Protein AF-A0A8C8I9C5-F1 (afdb_monomer_lite)

Secondary structure (DSSP, 8-state):
-----------SSSSSSSS--SSPPPP-PPPPTT--SSS--GGGT-HHHH-PPPP-S---S---------PPPPP--SSPPPPPPPPPSS-S--

Sequence (94 aa):
MPIDGVCTLCKCHNLCSNLFCRTLPKPKLPVGPSHKFAFNYYKGRDGRRESAPAMVVMSCQKALTAFLEVPAKRPVTPGNVLSELTLSTDQPYP

Foldseek 3Di:
DDPPQADPDDDDDPDGGPDGDPDDDDDDDDDDPQPDPPPRDPVVVPVVVVDDPDDDPDDPPDDPDDDDDDPDDDDDDPDDDDDDDDADPPDRDD

Structure (mmCIF, N/CA/C/O backbone):
data_AF-A0A8C8I9C5-F1
#
_entry.id   AF-A0A8C8I9C5-F1
#
loop_
_atom_site.group_PDB
_atom_site.id
_atom_site.type_symbol
_atom_site.label_atom_id
_atom_site.label_alt_id
_atom_site.label_comp_id
_atom_site.label_asym_id
_atom_site.label_entity_id
_atom_site.label_seq_id
_atom_site.pdbx_PDB_ins_code
_atom_site.Cartn_x
_atom_site.Cartn_y
_atom_site.Cartn_z
_atom_site.occupancy
_atom_site.B_iso_or_equiv
_atom_site.auth_seq_id
_atom_site.auth_comp_id
_atom_site.auth_asym_id
_atom_site.auth_atom_id
_atom_site.pdbx_PDB_model_num
ATOM 1 N N . MET A 1 1 ? 26.274 -16.578 -25.814 1.00 36.44 1 MET A N 1
ATOM 2 C CA . MET A 1 1 ? 26.718 -15.186 -25.591 1.00 36.44 1 MET A CA 1
ATOM 3 C C . MET A 1 1 ? 27.083 -15.075 -24.114 1.00 36.44 1 MET A C 1
ATOM 5 O O . MET A 1 1 ? 26.161 -14.983 -23.313 1.00 36.44 1 MET A O 1
ATOM 9 N N . PRO A 1 2 ? 28.360 -15.233 -23.728 1.00 42.53 2 PRO A N 1
ATOM 10 C CA . PRO A 1 2 ? 28.746 -15.226 -22.320 1.00 42.53 2 PRO A CA 1
ATOM 11 C C . PRO A 1 2 ? 28.730 -13.784 -21.800 1.00 42.53 2 PRO A C 1
ATOM 13 O O . PRO A 1 2 ? 29.293 -12.889 -22.430 1.00 42.53 2 PRO A O 1
ATOM 16 N N . ILE A 1 3 ? 28.018 -13.551 -20.698 1.00 50.12 3 ILE A N 1
ATOM 17 C CA . ILE A 1 3 ? 27.832 -12.238 -20.062 1.00 50.12 3 ILE A CA 1
ATOM 18 C C . ILE A 1 3 ? 28.671 -12.211 -18.780 1.00 50.12 3 ILE A C 1
ATOM 20 O O . ILE A 1 3 ? 28.167 -11.971 -17.687 1.00 50.12 3 ILE A O 1
ATOM 24 N N . ASP A 1 4 ? 29.957 -12.526 -18.895 1.00 47.12 4 ASP A N 1
ATOM 25 C CA . ASP A 1 4 ? 30.816 -12.706 -17.726 1.00 47.12 4 ASP A CA 1
ATOM 26 C C . ASP A 1 4 ? 31.437 -11.364 -17.326 1.00 47.12 4 ASP A C 1
ATOM 28 O O . ASP A 1 4 ? 32.546 -11.005 -17.711 1.00 47.12 4 ASP A O 1
ATOM 32 N N . GLY A 1 5 ? 30.675 -10.589 -16.554 1.00 56.53 5 GLY A N 1
ATOM 33 C CA . GLY A 1 5 ? 31.110 -9.342 -15.921 1.00 56.53 5 GLY A CA 1
ATOM 34 C C . GLY A 1 5 ? 31.825 -9.559 -14.584 1.00 56.53 5 GLY A C 1
ATOM 35 O O . GLY A 1 5 ? 31.552 -8.827 -13.634 1.00 56.53 5 GLY A O 1
ATOM 36 N N . VAL A 1 6 ? 32.690 -10.572 -14.475 1.00 54.94 6 VAL A N 1
ATOM 37 C CA . VAL A 1 6 ? 33.435 -10.849 -13.235 1.00 54.94 6 VAL A CA 1
ATOM 38 C C . VAL A 1 6 ? 34.820 -10.210 -13.331 1.00 54.94 6 VAL A C 1
ATOM 40 O O . VAL A 1 6 ? 35.589 -10.494 -14.246 1.00 54.94 6 VAL A O 1
ATOM 43 N N . CYS A 1 7 ? 35.137 -9.310 -12.399 1.00 49.88 7 CYS A N 1
ATOM 44 C CA . CYS A 1 7 ? 36.397 -8.573 -12.380 1.00 49.88 7 CYS A CA 1
ATOM 45 C C . CYS A 1 7 ? 37.558 -9.511 -11.991 1.00 49.88 7 CYS A C 1
ATOM 47 O O . CYS A 1 7 ? 37.777 -9.807 -10.820 1.00 49.88 7 CYS A O 1
ATOM 49 N N . THR A 1 8 ? 38.325 -10.006 -12.965 1.00 52.09 8 THR A N 1
ATOM 50 C CA . THR A 1 8 ? 39.425 -10.966 -12.738 1.00 52.09 8 THR A CA 1
ATOM 51 C C . THR A 1 8 ? 40.720 -10.325 -12.223 1.00 52.09 8 THR A C 1
ATOM 53 O O . THR A 1 8 ? 41.814 -10.724 -12.625 1.00 52.09 8 THR A O 1
ATOM 56 N N . LEU A 1 9 ? 40.639 -9.345 -11.319 1.00 54.59 9 LEU A N 1
ATOM 57 C CA . LEU A 1 9 ? 41.832 -8.757 -10.706 1.00 54.59 9 LEU A CA 1
ATOM 58 C C . LEU A 1 9 ? 41.601 -8.326 -9.250 1.00 54.59 9 LEU A C 1
ATOM 60 O O . LEU A 1 9 ? 41.492 -7.142 -8.967 1.00 54.59 9 LEU A O 1
ATOM 64 N N . CYS A 1 10 ? 41.556 -9.287 -8.320 1.00 45.91 10 CYS A N 1
ATOM 65 C CA . CYS A 1 10 ? 42.168 -9.128 -6.993 1.00 45.91 10 CYS A CA 1
ATOM 66 C C . CYS A 1 10 ? 42.204 -10.467 -6.240 1.00 45.91 10 CYS A C 1
ATOM 68 O O . CYS A 1 10 ? 41.183 -10.953 -5.754 1.00 45.91 10 CYS A O 1
ATOM 70 N N . LYS A 1 11 ? 43.392 -11.064 -6.117 1.00 51.84 11 LYS A N 1
ATOM 71 C CA . LYS A 1 11 ? 43.672 -12.065 -5.080 1.00 51.84 11 LYS A CA 1
ATOM 72 C C . LYS A 1 11 ? 44.122 -11.313 -3.825 1.00 51.84 11 LYS A C 1
ATOM 74 O O . LYS A 1 11 ? 44.865 -10.347 -3.945 1.00 51.84 11 LYS A O 1
ATOM 79 N N . CYS A 1 12 ? 43.693 -11.811 -2.667 1.00 48.69 12 CYS A N 1
ATOM 80 C CA . CYS A 1 12 ? 43.995 -11.346 -1.307 1.00 48.69 12 CYS A CA 1
ATOM 81 C C . CYS A 1 12 ? 43.018 -10.284 -0.755 1.00 48.69 12 CYS A C 1
ATOM 83 O O . CYS A 1 12 ? 42.951 -9.156 -1.227 1.00 48.69 12 CYS A O 1
ATOM 85 N N . HIS A 1 13 ? 42.276 -10.697 0.284 1.00 56.88 13 HIS A N 1
ATOM 86 C CA . HIS A 1 13 ? 41.384 -9.906 1.147 1.00 56.88 13 HIS A CA 1
ATOM 87 C C . HIS A 1 13 ? 40.065 -9.387 0.530 1.00 56.88 13 HIS A C 1
ATOM 89 O O . HIS A 1 13 ? 39.907 -8.193 0.351 1.00 56.88 13 HIS A O 1
ATOM 95 N N . ASN A 1 14 ? 39.090 -10.270 0.235 1.00 56.59 14 ASN A N 1
ATOM 96 C CA . ASN A 1 14 ? 37.683 -9.922 -0.091 1.00 56.59 14 ASN A CA 1
ATOM 97 C C . ASN A 1 14 ? 37.478 -8.662 -0.968 1.00 56.59 14 ASN A C 1
ATOM 99 O O . ASN A 1 14 ? 36.554 -7.885 -0.737 1.00 56.59 14 ASN A O 1
ATOM 103 N N . LEU A 1 15 ? 38.342 -8.451 -1.970 1.00 55.31 15 LEU A N 1
ATOM 104 C CA . LEU A 1 15 ? 38.423 -7.160 -2.656 1.00 55.31 15 LEU A CA 1
ATOM 105 C C . LEU A 1 15 ? 37.845 -7.147 -4.075 1.00 55.31 15 LEU A C 1
ATOM 107 O O . LEU A 1 15 ? 37.537 -6.060 -4.544 1.00 55.31 15 LEU A O 1
ATOM 111 N N . CYS A 1 16 ? 37.653 -8.270 -4.786 1.00 51.59 16 CYS A N 1
ATOM 112 C CA . CYS A 1 16 ? 37.128 -8.155 -6.163 1.00 51.59 16 CYS A CA 1
ATOM 113 C C . CYS A 1 16 ? 36.582 -9.424 -6.848 1.00 51.59 16 CYS A C 1
ATOM 115 O O . CYS A 1 16 ? 36.374 -9.401 -8.052 1.00 51.59 16 CYS A O 1
ATOM 117 N N . SER A 1 17 ? 36.353 -10.544 -6.155 1.00 52.56 17 SER A N 1
ATOM 118 C CA . SER A 1 17 ? 35.979 -11.800 -6.848 1.00 52.56 17 SER A CA 1
ATOM 119 C C . SER A 1 17 ? 34.469 -12.044 -6.957 1.00 52.56 17 SER A C 1
ATOM 121 O O . SER A 1 17 ? 34.036 -12.787 -7.826 1.00 52.56 17 SER A O 1
ATOM 123 N N . ASN A 1 18 ? 33.674 -11.430 -6.075 1.00 56.88 18 ASN A N 1
ATOM 124 C CA . ASN A 1 18 ? 32.223 -11.641 -5.950 1.00 56.88 18 ASN A CA 1
ATOM 125 C C . ASN A 1 18 ? 31.449 -10.312 -5.906 1.00 56.88 18 ASN A C 1
ATOM 127 O O . ASN A 1 18 ? 30.375 -10.231 -5.314 1.00 56.88 18 ASN A O 1
ATOM 131 N N . LEU A 1 19 ? 32.021 -9.242 -6.465 1.00 66.19 19 LEU A N 1
ATOM 132 C CA . LEU A 1 19 ? 31.414 -7.916 -6.458 1.00 66.19 19 LEU A CA 1
ATOM 133 C C . LEU A 1 19 ? 31.221 -7.423 -7.890 1.00 66.19 19 LEU A C 1
ATOM 135 O O . LEU A 1 19 ? 32.113 -7.540 -8.726 1.00 66.19 19 LEU A O 1
ATOM 139 N N . PHE A 1 20 ? 30.042 -6.869 -8.159 1.00 67.50 20 PHE A N 1
ATOM 140 C CA . PHE A 1 20 ? 29.715 -6.299 -9.459 1.00 67.50 20 PHE A CA 1
ATOM 141 C C . PHE A 1 20 ? 30.574 -5.050 -9.747 1.00 67.50 20 PHE A C 1
ATOM 143 O O . PHE A 1 20 ? 30.897 -4.283 -8.833 1.00 67.50 20 PHE A O 1
ATOM 150 N N . CYS A 1 21 ? 30.934 -4.826 -11.015 1.00 71.00 21 CYS A N 1
ATOM 151 C CA . CYS A 1 21 ? 31.698 -3.651 -11.451 1.00 71.00 21 CYS A CA 1
ATOM 152 C C . CYS A 1 21 ? 31.015 -2.328 -11.053 1.00 71.00 21 CYS A C 1
ATOM 154 O O . CYS A 1 21 ? 29.796 -2.201 -11.086 1.00 71.00 21 CYS A 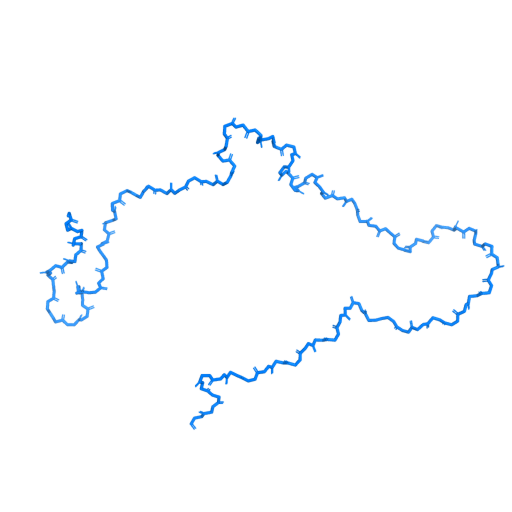O 1
ATOM 156 N N . ARG A 1 22 ? 31.798 -1.289 -10.729 1.00 75.94 22 ARG A N 1
ATOM 157 C CA . ARG A 1 22 ? 31.249 0.026 -10.326 1.00 75.94 22 ARG A CA 1
ATOM 158 C C . ARG A 1 22 ? 30.496 0.742 -11.452 1.00 75.94 22 ARG A C 1
ATOM 160 O O . ARG A 1 22 ? 29.584 1.516 -11.178 1.00 75.94 22 ARG A O 1
ATOM 167 N N . THR A 1 23 ? 30.866 0.488 -12.703 1.00 78.69 23 THR A N 1
ATOM 168 C CA . THR A 1 23 ? 30.204 1.032 -13.890 1.00 78.69 23 THR A CA 1
ATOM 169 C C . THR A 1 23 ? 29.170 0.037 -14.411 1.00 78.69 23 THR A C 1
ATOM 171 O O . THR A 1 23 ? 29.503 -1.059 -14.860 1.00 78.69 23 THR A O 1
ATOM 174 N N . LEU A 1 24 ? 27.893 0.418 -14.335 1.00 85.19 24 LEU A N 1
ATOM 175 C CA . LEU A 1 24 ? 26.785 -0.398 -14.827 1.00 85.19 24 LEU A CA 1
ATOM 176 C C . LEU A 1 24 ? 26.512 -0.067 -16.305 1.00 85.19 24 LEU A C 1
ATOM 178 O O . LEU A 1 24 ? 26.504 1.113 -16.670 1.00 85.19 24 LEU A O 1
ATOM 182 N N . PRO A 1 25 ? 26.235 -1.060 -17.168 1.00 87.50 25 PRO A N 1
ATOM 183 C CA . PRO A 1 25 ? 25.690 -0.782 -18.490 1.00 87.50 25 PRO A CA 1
ATOM 184 C C . PRO A 1 25 ? 24.317 -0.111 -18.356 1.00 87.50 25 PRO A C 1
ATOM 186 O O . PRO A 1 25 ? 23.586 -0.345 -17.392 1.00 87.50 25 PRO A O 1
ATOM 189 N N . LYS A 1 26 ? 23.938 0.713 -19.340 1.00 90.75 26 LYS A N 1
ATOM 190 C CA . LYS A 1 26 ? 22.634 1.390 -19.335 1.00 90.75 26 LYS A CA 1
ATOM 191 C C . LYS A 1 26 ? 21.498 0.349 -19.277 1.00 90.75 26 LYS A C 1
ATOM 193 O O . LYS A 1 26 ? 21.374 -0.443 -20.216 1.00 90.75 26 LYS A O 1
ATOM 198 N N . PRO A 1 27 ? 20.651 0.348 -18.231 1.00 91.44 27 PRO A N 1
ATOM 199 C CA . PRO A 1 27 ? 19.584 -0.635 -18.106 1.00 91.44 27 PRO A CA 1
ATOM 200 C C . PRO A 1 27 ? 18.432 -0.330 -19.072 1.00 91.44 27 PRO A C 1
ATOM 202 O O . PRO A 1 27 ? 18.108 0.830 -19.340 1.00 91.44 27 PRO A O 1
ATOM 205 N N . LYS A 1 28 ? 17.777 -1.385 -19.568 1.00 93.06 28 LYS A N 1
ATOM 206 C CA . LYS A 1 28 ? 16.490 -1.308 -20.275 1.00 93.06 28 LYS A CA 1
ATOM 207 C C . LYS A 1 28 ? 15.391 -1.746 -19.308 1.00 93.06 28 LYS A C 1
ATOM 209 O O . LYS A 1 28 ? 15.142 -2.937 -19.159 1.00 93.06 28 LYS A O 1
ATOM 214 N N . LEU A 1 29 ? 14.795 -0.785 -18.605 1.00 94.31 29 LEU A N 1
ATOM 215 C CA . LEU A 1 29 ? 13.742 -1.058 -17.624 1.00 94.31 29 LEU A CA 1
ATOM 216 C C . LEU A 1 29 ? 12.398 -1.330 -18.322 1.00 94.31 29 LEU A C 1
ATOM 218 O O . LEU A 1 29 ? 12.108 -0.688 -19.336 1.00 94.31 29 LEU A O 1
ATOM 222 N N . PRO A 1 30 ? 11.570 -2.254 -17.799 1.00 95.25 30 PRO A N 1
ATOM 223 C CA . PRO A 1 30 ? 10.228 -2.467 -18.320 1.00 95.25 30 PRO A CA 1
ATOM 224 C C . PRO A 1 30 ? 9.345 -1.243 -18.055 1.00 95.25 30 PRO A C 1
ATOM 226 O O . PRO A 1 30 ? 9.495 -0.538 -17.056 1.00 95.25 30 PRO A O 1
ATOM 229 N N . VAL A 1 31 ? 8.399 -0.998 -18.958 1.00 96.56 31 VAL A N 1
ATOM 230 C CA . VAL A 1 31 ? 7.421 0.081 -18.807 1.00 96.56 31 VAL A CA 1
ATOM 231 C C . VAL A 1 31 ? 6.327 -0.299 -17.808 1.00 96.56 31 VAL A C 1
ATOM 233 O O . VAL A 1 31 ? 5.953 -1.463 -17.679 1.00 96.56 31 VAL A O 1
ATOM 236 N N . GLY A 1 32 ? 5.791 0.701 -17.105 1.00 95.12 32 GLY A N 1
ATOM 237 C CA . GLY A 1 32 ? 4.697 0.501 -16.156 1.00 95.12 32 GLY A CA 1
ATOM 238 C C . GLY A 1 32 ? 3.364 0.119 -16.824 1.00 95.12 32 GLY A C 1
ATOM 239 O O . GLY A 1 32 ? 3.173 0.324 -18.024 1.00 95.12 32 GLY A O 1
ATOM 240 N N . PRO A 1 33 ? 2.373 -0.339 -16.039 1.00 93.19 33 PRO A N 1
ATOM 241 C CA . PRO A 1 33 ? 1.114 -0.910 -16.539 1.00 93.19 33 PRO A CA 1
ATOM 242 C C . PRO A 1 33 ? 0.211 0.085 -17.284 1.00 93.19 33 PRO A C 1
ATOM 244 O O . PRO A 1 33 ? -0.735 -0.316 -17.958 1.00 93.19 33 PRO A O 1
ATOM 247 N N . SER A 1 34 ? 0.487 1.385 -17.161 1.00 93.38 34 SER A N 1
ATOM 248 C CA . SER A 1 34 ? -0.232 2.455 -17.858 1.00 93.38 34 SER A CA 1
ATOM 249 C C . SER A 1 34 ? 0.383 2.818 -19.217 1.00 93.38 34 SER A C 1
ATOM 251 O O . SER A 1 34 ? -0.100 3.746 -19.850 1.00 93.38 34 SER A O 1
ATOM 253 N N . HIS A 1 35 ? 1.419 2.122 -19.700 1.00 93.75 35 HIS A N 1
ATOM 254 C CA . HIS A 1 35 ? 1.907 2.255 -21.081 1.00 93.75 35 HIS A CA 1
ATOM 255 C C . HIS A 1 35 ? 1.113 1.331 -22.020 1.00 93.75 35 HIS A C 1
ATOM 257 O O . HIS A 1 35 ? 1.642 0.371 -22.575 1.00 93.75 35 HIS A O 1
ATOM 263 N N . LYS A 1 36 ? -0.190 1.598 -22.165 1.00 93.88 36 LYS A N 1
ATOM 264 C CA . LYS A 1 36 ? -1.094 0.874 -23.075 1.00 93.88 36 LYS A CA 1
ATOM 265 C C . LYS A 1 36 ? -1.598 1.814 -24.163 1.00 93.88 36 LYS A C 1
ATOM 267 O O . LYS A 1 36 ? -1.979 2.943 -23.861 1.00 93.88 36 LYS A O 1
ATOM 272 N N . PHE A 1 37 ? -1.626 1.319 -25.399 1.00 93.62 37 PHE A N 1
ATOM 273 C CA . PHE A 1 37 ? -2.059 2.076 -26.577 1.00 93.62 37 PHE A CA 1
ATOM 274 C C . PHE A 1 37 ? -3.577 2.328 -26.606 1.00 93.62 37 PHE A C 1
ATOM 276 O O . PHE A 1 37 ? -4.020 3.384 -27.041 1.00 93.62 37 PHE A O 1
ATOM 283 N N . ALA A 1 38 ? -4.374 1.382 -26.098 1.00 94.62 38 ALA A N 1
ATOM 284 C CA . ALA A 1 38 ? -5.834 1.456 -26.056 1.00 94.62 38 ALA A CA 1
ATOM 285 C C . ALA A 1 38 ? -6.377 1.126 -24.656 1.00 94.62 38 ALA A C 1
ATOM 287 O O . ALA A 1 38 ? -5.674 0.542 -23.828 1.00 94.62 38 ALA A O 1
ATOM 288 N N . PHE A 1 39 ? -7.639 1.500 -24.406 1.00 91.00 39 PHE A N 1
ATOM 289 C CA . PHE A 1 39 ? -8.370 1.225 -23.157 1.00 91.00 39 PHE A CA 1
ATOM 290 C C . PHE A 1 39 ? -7.647 1.710 -21.892 1.00 91.00 39 PHE A C 1
ATOM 292 O O . PHE A 1 39 ? -7.603 1.034 -20.867 1.00 91.00 39 PHE A O 1
ATOM 299 N N . ASN A 1 40 ? -7.055 2.900 -21.970 1.00 92.38 40 ASN A N 1
ATOM 300 C CA . ASN A 1 40 ? -6.194 3.444 -20.925 1.00 92.38 40 ASN A CA 1
ATOM 301 C C . ASN A 1 40 ? -6.559 4.890 -20.574 1.00 92.38 40 ASN A C 1
ATOM 303 O O . ASN A 1 40 ? -5.724 5.795 -20.541 1.00 92.38 40 ASN A O 1
ATOM 307 N N . TYR A 1 41 ? -7.844 5.116 -20.328 1.00 93.19 41 TYR A N 1
ATOM 308 C CA . TYR A 1 41 ? -8.344 6.427 -19.944 1.00 93.19 41 TYR A CA 1
ATOM 309 C C . TYR A 1 41 ? -7.951 6.745 -18.501 1.00 93.19 41 TYR A C 1
ATOM 311 O O . TYR A 1 41 ? -8.216 5.966 -17.586 1.00 93.19 41 TYR A O 1
ATOM 319 N N . TYR A 1 42 ? -7.364 7.925 -18.288 1.00 92.75 42 TYR A N 1
ATOM 320 C CA . TYR A 1 42 ? -6.944 8.392 -16.963 1.00 92.75 42 TYR A CA 1
ATOM 321 C C . TYR A 1 42 ? -8.090 8.388 -15.938 1.00 92.75 42 TYR A C 1
ATOM 323 O O . TYR A 1 42 ? -7.881 8.036 -14.783 1.00 92.75 42 TYR A O 1
ATOM 331 N N . LYS A 1 43 ? -9.318 8.687 -16.389 1.00 90.88 43 LYS A N 1
ATOM 332 C CA . LYS A 1 43 ? -10.534 8.729 -15.563 1.00 90.88 43 LYS A CA 1
ATOM 333 C C . LYS A 1 43 ? -10.765 7.462 -14.727 1.00 90.88 43 LYS A C 1
ATOM 335 O O . LYS A 1 43 ? -11.250 7.587 -13.616 1.00 90.88 43 LYS A O 1
ATOM 340 N N . GLY A 1 44 ? -10.449 6.275 -15.251 1.00 88.69 44 GLY A N 1
ATOM 341 C CA . GLY A 1 44 ? -10.691 5.003 -14.552 1.00 88.69 44 GLY A CA 1
ATOM 342 C C . GLY A 1 44 ? -9.526 4.511 -13.689 1.00 88.69 44 GLY A C 1
ATOM 343 O O . GLY A 1 44 ? -9.622 3.436 -13.117 1.00 88.69 44 GLY A O 1
ATOM 344 N N . ARG A 1 45 ? -8.402 5.240 -13.654 1.00 88.75 45 ARG A N 1
ATOM 345 C CA . ARG A 1 45 ? -7.218 4.900 -12.843 1.00 88.75 45 ARG A CA 1
ATOM 346 C C . ARG A 1 45 ? -6.951 5.912 -11.731 1.00 88.75 45 ARG A C 1
ATOM 348 O O . ARG A 1 45 ? -6.042 5.705 -10.930 1.00 88.75 45 ARG A O 1
ATOM 355 N N . ASP A 1 46 ? -7.639 7.052 -11.748 1.00 91.62 46 ASP A N 1
ATOM 356 C CA . ASP A 1 46 ? -7.329 8.180 -10.874 1.00 91.62 46 ASP A CA 1
ATOM 357 C C . ASP A 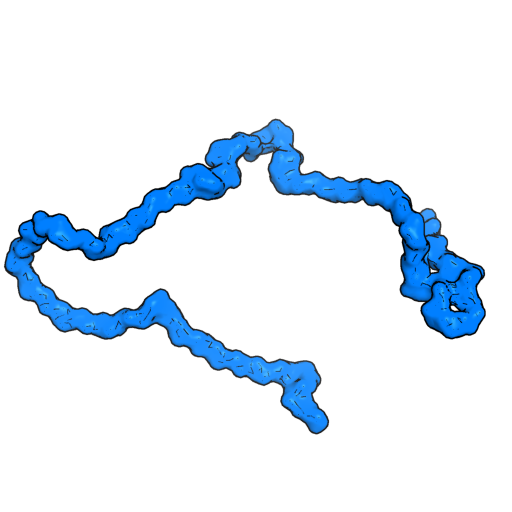1 46 ? -7.964 8.003 -9.489 1.00 91.62 46 ASP A C 1
ATOM 359 O O . ASP A 1 46 ? -8.956 8.653 -9.159 1.00 91.62 46 ASP A O 1
ATOM 363 N N . GLY A 1 47 ? -7.337 7.175 -8.647 1.00 90.12 47 GLY A N 1
ATOM 364 C CA . GLY A 1 47 ? -7.765 6.952 -7.260 1.00 90.12 47 GLY A CA 1
ATOM 365 C C . GLY A 1 47 ? -7.804 8.227 -6.405 1.00 90.12 47 GLY A C 1
ATOM 366 O O . GLY A 1 47 ? -8.557 8.314 -5.440 1.00 90.12 47 GLY A O 1
ATOM 367 N N . ARG A 1 48 ? -7.075 9.285 -6.790 1.00 92.88 48 ARG A N 1
ATOM 368 C CA . ARG A 1 48 ? -7.136 10.588 -6.103 1.00 92.88 48 ARG A CA 1
ATOM 369 C C . ARG A 1 48 ? -8.517 11.239 -6.226 1.00 92.88 48 ARG A C 1
ATOM 371 O O . ARG A 1 48 ? -8.897 12.019 -5.359 1.00 92.88 48 ARG A O 1
ATOM 378 N N . ARG A 1 49 ? -9.257 10.946 -7.299 1.00 91.88 49 ARG A N 1
ATOM 379 C CA . ARG A 1 49 ? -10.626 11.444 -7.522 1.00 91.88 49 ARG A CA 1
ATOM 380 C C . ARG A 1 49 ? -11.704 10.478 -7.040 1.00 91.88 49 ARG A C 1
ATOM 382 O O . ARG A 1 49 ? -12.862 10.868 -6.986 1.00 91.88 49 ARG A O 1
ATOM 389 N N . GLU A 1 50 ? -11.329 9.250 -6.698 1.00 90.94 50 GLU A N 1
ATOM 390 C CA . GLU A 1 50 ? -12.234 8.242 -6.135 1.00 90.94 50 GLU A CA 1
ATOM 391 C C . GLU A 1 50 ? -12.454 8.436 -4.628 1.00 90.94 50 GLU A C 1
ATOM 393 O O . GLU A 1 50 ? -13.367 7.848 -4.054 1.00 90.94 50 GLU A O 1
ATOM 398 N N . SER A 1 51 ? -11.656 9.293 -3.982 1.00 89.31 51 SER A N 1
ATOM 399 C CA . SER A 1 51 ? -11.843 9.656 -2.579 1.00 89.31 51 SER A CA 1
ATOM 400 C C . SER A 1 51 ? -13.173 10.387 -2.376 1.00 89.31 51 SER A C 1
ATOM 402 O O . SER A 1 51 ? -13.320 11.556 -2.732 1.00 89.31 51 SER A O 1
ATOM 404 N N . ALA A 1 52 ? -14.126 9.707 -1.745 1.00 89.56 52 ALA A N 1
ATOM 405 C CA . ALA A 1 52 ? -15.365 10.305 -1.268 1.00 89.56 52 ALA A CA 1
ATOM 406 C C . ALA A 1 52 ? -15.137 11.091 0.041 1.00 89.56 52 ALA A C 1
ATOM 408 O O . ALA A 1 52 ? -14.186 10.806 0.777 1.00 89.56 52 ALA A O 1
ATOM 409 N N . PRO A 1 53 ? -15.997 12.075 0.367 1.00 91.38 53 PRO A N 1
ATOM 410 C CA . PRO A 1 53 ? -16.010 12.668 1.700 1.00 91.38 53 PRO A CA 1
ATOM 411 C C . PRO A 1 53 ? -16.353 11.613 2.765 1.00 91.38 53 PRO A C 1
ATOM 413 O O . PRO A 1 53 ? -17.015 10.614 2.481 1.00 91.38 53 PRO A O 1
ATOM 416 N N . ALA A 1 54 ? -15.913 11.842 4.004 1.00 90.31 54 ALA A N 1
ATOM 417 C CA . ALA A 1 54 ? -16.167 10.923 5.110 1.00 90.31 54 ALA A CA 1
ATOM 418 C C . ALA A 1 54 ? -17.674 10.742 5.370 1.00 90.31 54 ALA A C 1
ATOM 420 O O . ALA A 1 54 ? -18.443 11.704 5.361 1.00 90.31 54 ALA A O 1
ATOM 421 N N . MET A 1 55 ? -18.086 9.504 5.650 1.00 87.88 55 MET A N 1
ATOM 422 C CA . MET A 1 55 ? -19.460 9.192 6.036 1.00 87.88 55 MET A CA 1
ATOM 423 C C . MET A 1 55 ? -19.696 9.569 7.504 1.00 87.88 55 MET A C 1
ATOM 425 O O . MET A 1 55 ? -18.970 9.123 8.392 1.00 87.88 55 MET A O 1
ATOM 429 N N . VAL A 1 56 ? -20.725 10.376 7.769 1.00 87.94 56 VAL A N 1
ATOM 430 C CA . VAL A 1 56 ? -21.092 10.804 9.127 1.00 87.94 56 VAL A CA 1
ATOM 431 C C . VAL A 1 56 ? -22.064 9.790 9.733 1.00 87.94 56 VAL A C 1
ATOM 433 O O . VAL A 1 56 ? -23.203 9.683 9.291 1.00 87.94 56 VAL A O 1
ATOM 436 N N . VAL A 1 57 ? -21.615 9.043 10.745 1.00 85.81 57 VAL A N 1
ATOM 437 C CA . VAL A 1 57 ? -22.424 8.007 11.423 1.00 85.81 57 VAL A CA 1
ATOM 438 C C . VAL A 1 57 ? -23.331 8.597 12.512 1.00 85.81 57 VAL A C 1
ATOM 440 O O . VAL A 1 57 ? -24.427 8.098 12.744 1.00 85.81 57 VAL A O 1
ATOM 443 N N . MET A 1 58 ? -22.894 9.673 13.172 1.00 82.12 58 MET A N 1
ATOM 444 C CA . MET A 1 58 ? -23.648 10.366 14.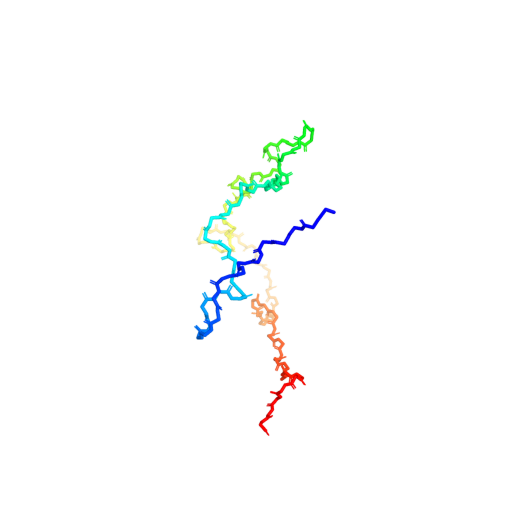219 1.00 82.12 58 MET A CA 1
ATOM 445 C C . MET A 1 58 ? -23.484 11.879 14.051 1.00 82.12 58 MET A C 1
ATOM 447 O O . MET A 1 58 ? -22.360 12.377 14.033 1.00 82.12 58 MET A O 1
ATOM 451 N N . SER A 1 59 ? -24.594 12.613 13.949 1.00 79.88 59 SER A N 1
ATOM 452 C CA . SER A 1 59 ? -24.613 14.080 13.889 1.00 79.88 59 SER A CA 1
ATOM 453 C C . SER A 1 59 ? -25.569 14.651 14.933 1.00 79.88 59 SER A C 1
ATOM 455 O O . SER A 1 59 ? -26.693 14.177 15.063 1.00 79.88 59 SER A O 1
ATOM 457 N N . CYS A 1 60 ? -25.168 15.716 15.630 1.00 75.00 60 CYS A N 1
ATOM 458 C CA . CYS A 1 60 ? -25.994 16.375 16.652 1.00 75.00 60 CYS A CA 1
ATOM 459 C C . CYS A 1 60 ? -27.141 17.237 16.081 1.00 75.00 60 CYS A C 1
ATOM 461 O O . CYS A 1 60 ? -27.917 17.818 16.840 1.00 75.00 60 CYS A O 1
ATOM 463 N N . GLN A 1 61 ? -27.249 17.355 14.753 1.00 75.62 61 GLN A N 1
ATOM 464 C CA . GLN A 1 61 ? -28.373 18.015 14.090 1.00 75.62 61 GLN A CA 1
ATOM 465 C C . GLN A 1 61 ? -29.623 17.144 14.284 1.00 75.62 61 GLN A C 1
ATOM 467 O O . GLN A 1 61 ? -29.660 15.997 13.850 1.00 75.62 61 GLN A O 1
ATOM 472 N N . LYS A 1 62 ? -30.608 17.669 15.023 1.00 58.50 62 LYS A N 1
ATOM 473 C CA . LYS A 1 62 ? -31.799 16.948 15.504 1.00 58.50 62 LYS A CA 1
ATOM 474 C C . LYS A 1 62 ? -32.553 16.256 14.363 1.00 58.50 62 LYS A C 1
ATOM 476 O O . LYS A 1 62 ? -33.293 16.899 13.629 1.00 58.50 62 LYS A O 1
ATOM 481 N N . ALA A 1 63 ? -32.413 14.937 14.277 1.00 62.81 63 ALA A N 1
ATOM 482 C CA . ALA A 1 63 ? -33.341 14.076 13.562 1.00 62.81 63 ALA A CA 1
ATOM 483 C C . ALA A 1 63 ? -34.464 13.667 14.527 1.00 62.81 63 ALA A C 1
ATOM 485 O O . ALA A 1 63 ? -34.204 13.132 15.604 1.00 62.81 63 ALA A O 1
ATOM 486 N N . LEU A 1 64 ? -35.714 13.951 14.161 1.00 56.81 64 LEU A N 1
ATOM 487 C CA . LEU A 1 64 ? -36.900 13.501 1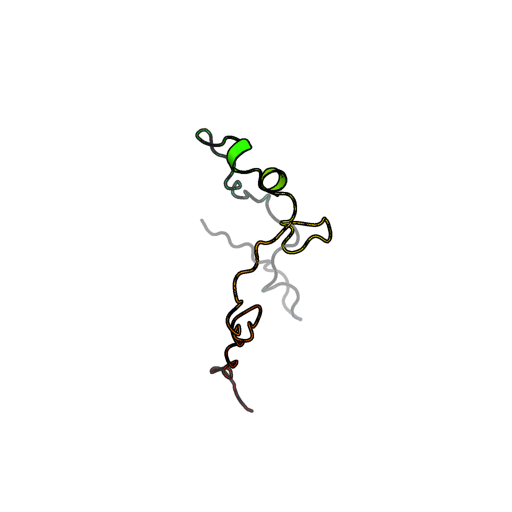4.889 1.00 56.81 64 LEU A CA 1
ATOM 488 C C . LEU A 1 64 ? -37.081 11.995 14.647 1.00 56.81 64 LEU A C 1
ATOM 490 O O . LEU A 1 64 ? -37.674 11.590 13.652 1.00 56.81 64 LEU A O 1
ATOM 494 N N . THR A 1 65 ? -36.543 11.149 15.524 1.00 55.16 65 THR A N 1
ATOM 495 C CA . THR A 1 65 ? -36.806 9.702 15.499 1.00 55.16 65 THR A CA 1
ATOM 496 C C . THR A 1 65 ? -38.122 9.390 16.204 1.00 55.16 65 THR A C 1
ATOM 498 O O . THR A 1 65 ? -38.274 9.676 17.391 1.00 55.16 65 THR A O 1
ATOM 501 N N . ALA A 1 66 ? -39.062 8.791 15.468 1.00 55.25 66 ALA A N 1
ATOM 502 C CA . ALA A 1 66 ? -40.290 8.220 16.010 1.00 55.25 66 ALA A CA 1
ATOM 503 C C . ALA A 1 66 ? -39.974 7.145 17.066 1.00 55.25 66 ALA A C 1
ATOM 505 O O . ALA A 1 66 ? -39.046 6.352 16.900 1.00 55.25 66 ALA A O 1
ATOM 506 N N . PHE A 1 67 ? -40.755 7.145 18.148 1.00 54.62 67 PHE A N 1
ATOM 507 C CA . PHE A 1 67 ? -40.655 6.223 19.276 1.00 54.62 67 PHE A CA 1
ATOM 508 C C . PHE A 1 67 ? -40.901 4.777 18.822 1.00 54.62 67 PHE A C 1
ATOM 510 O O . PHE A 1 67 ? -42.042 4.356 18.655 1.00 54.62 67 PHE A O 1
ATOM 517 N N . LEU A 1 68 ? -39.828 4.016 18.624 1.00 65.25 68 LEU A N 1
ATOM 518 C CA . LEU A 1 68 ? -39.862 2.563 18.485 1.00 65.25 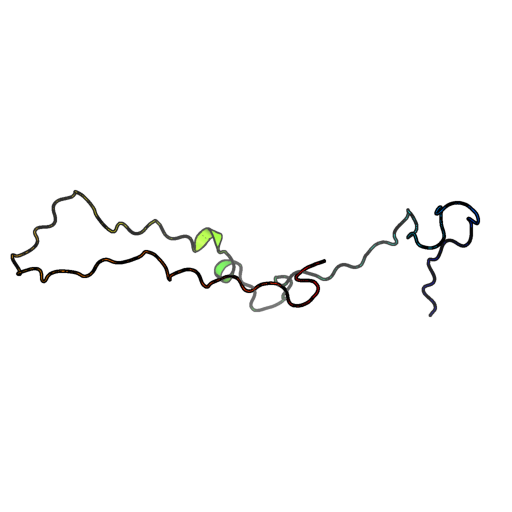68 LEU A CA 1
ATOM 519 C C . LEU A 1 68 ? -38.904 1.975 19.519 1.00 65.25 68 LEU A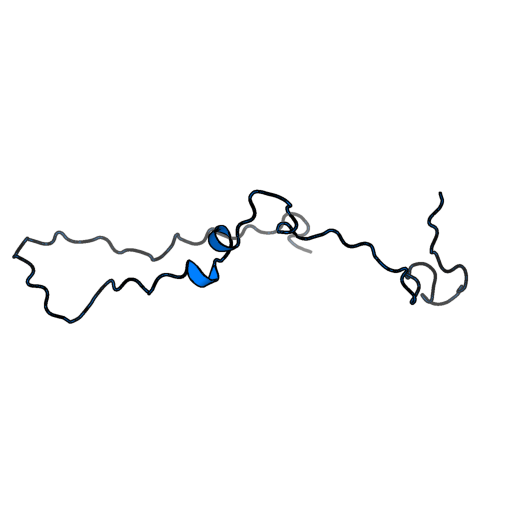 C 1
ATOM 521 O O . LEU A 1 68 ? -37.760 2.419 19.637 1.00 65.25 68 LEU A O 1
ATOM 525 N N . GLU A 1 69 ? -39.401 1.012 20.293 1.00 64.06 69 GLU A N 1
ATOM 526 C CA . GLU A 1 69 ? -38.650 0.305 21.329 1.00 64.06 69 GLU A CA 1
ATOM 527 C C . GLU A 1 69 ? -37.362 -0.285 20.741 1.00 64.06 69 GLU A C 1
ATOM 529 O O . GLU A 1 69 ? -37.385 -1.066 19.788 1.00 64.06 69 GLU A O 1
ATOM 534 N N . VAL A 1 70 ? -36.215 0.131 21.286 1.00 64.38 70 VAL A N 1
ATOM 535 C CA . VAL A 1 70 ? -34.897 -0.297 20.809 1.00 64.38 70 VAL A CA 1
ATOM 536 C C . VAL A 1 70 ? -34.508 -1.576 21.556 1.00 64.38 70 VAL A C 1
ATOM 538 O O . VAL A 1 70 ? -34.258 -1.509 22.760 1.00 64.38 70 VAL A O 1
ATOM 541 N N . PRO A 1 71 ? -34.418 -2.739 20.887 1.00 74.44 71 PRO A N 1
ATOM 542 C CA . PRO A 1 71 ? -33.962 -3.963 21.535 1.00 74.44 71 PRO A CA 1
ATOM 543 C C . PRO A 1 71 ? -32.492 -3.836 21.965 1.00 74.44 71 PRO A C 1
ATOM 545 O O . PRO A 1 71 ? -31.693 -3.152 21.318 1.00 74.44 71 PRO A O 1
ATOM 548 N N . ALA A 1 72 ? -32.121 -4.521 23.051 1.00 80.56 72 ALA A N 1
ATOM 549 C CA . ALA A 1 72 ? -30.755 -4.528 23.572 1.00 80.56 72 ALA A CA 1
ATOM 550 C C . ALA A 1 72 ? -29.755 -5.017 22.503 1.00 80.56 72 ALA A C 1
ATOM 552 O O . ALA A 1 72 ? -29.855 -6.138 22.000 1.00 80.56 72 ALA A O 1
ATOM 553 N N . LYS A 1 73 ? -28.785 -4.167 22.142 1.00 82.56 73 LYS A N 1
ATOM 554 C CA . LYS A 1 73 ? -27.760 -4.467 21.129 1.00 82.56 73 LYS A CA 1
ATOM 555 C C . LYS A 1 73 ? -26.569 -5.182 21.769 1.00 82.56 73 LYS A C 1
ATOM 557 O O . LYS A 1 73 ? -26.144 -4.824 22.865 1.00 82.56 73 LYS A O 1
ATOM 562 N N . ARG A 1 74 ? -26.007 -6.177 21.072 1.00 87.50 74 ARG A N 1
ATOM 563 C CA . ARG A 1 74 ? -24.767 -6.850 21.494 1.00 87.50 74 ARG A CA 1
ATOM 564 C C . ARG A 1 74 ? -23.564 -5.906 21.339 1.00 87.50 74 ARG A C 1
ATOM 566 O O . ARG A 1 74 ? -23.563 -5.110 20.397 1.00 87.50 74 ARG A O 1
ATOM 573 N N . PRO A 1 75 ? -22.539 -6.008 22.203 1.00 88.38 75 PRO A N 1
ATOM 574 C CA . PRO A 1 75 ? -21.280 -5.295 22.007 1.00 88.38 75 PRO A CA 1
ATOM 575 C C . PRO A 1 75 ? -20.641 -5.655 20.657 1.00 88.38 75 PRO A C 1
ATOM 577 O O . PRO A 1 75 ? -20.648 -6.823 20.265 1.00 88.38 75 PRO A O 1
ATOM 580 N N . VAL A 1 76 ? -20.096 -4.658 19.954 1.00 90.12 76 VAL A N 1
ATOM 581 C CA . VAL A 1 76 ? -19.433 -4.820 18.649 1.00 90.12 76 VAL A CA 1
ATOM 582 C C . VAL A 1 76 ? -17.947 -4.501 18.797 1.00 90.12 76 VAL A C 1
ATOM 584 O O . VAL A 1 76 ? -17.592 -3.445 19.317 1.00 90.12 76 VAL A O 1
ATOM 587 N N . THR A 1 77 ? -17.087 -5.392 18.306 1.00 90.25 77 THR A N 1
ATOM 588 C CA . THR A 1 77 ? -15.638 -5.167 18.182 1.00 90.25 77 THR A CA 1
ATOM 589 C C . THR A 1 77 ? -15.343 -4.637 16.769 1.00 90.25 77 THR A C 1
ATOM 591 O O . THR A 1 77 ? -15.896 -5.185 15.816 1.00 90.25 77 THR A O 1
ATOM 594 N N . PRO A 1 78 ? -14.508 -3.592 16.581 1.00 91.12 78 PRO A N 1
ATOM 595 C CA . PRO A 1 78 ? -14.290 -2.950 15.271 1.00 91.12 78 PRO A CA 1
ATOM 596 C C . PRO A 1 78 ? -13.611 -3.841 14.217 1.00 91.12 78 PRO A C 1
ATOM 598 O O . PRO A 1 78 ? -13.615 -3.509 13.036 1.00 91.12 78 PRO A O 1
ATOM 601 N N . GLY A 1 79 ? -13.036 -4.966 14.627 1.00 90.12 79 GLY A N 1
ATOM 602 C CA . GLY A 1 79 ? -12.446 -5.962 13.747 1.00 90.12 79 GLY A CA 1
ATOM 603 C C . GLY A 1 79 ? -12.509 -7.343 14.384 1.00 90.12 79 GLY A C 1
ATOM 604 O O . GLY A 1 79 ? -13.014 -7.513 15.498 1.00 90.12 79 GLY A O 1
ATOM 605 N N . ASN A 1 80 ? -11.979 -8.331 13.671 1.00 89.88 80 ASN A N 1
ATOM 606 C CA . ASN A 1 80 ? -11.884 -9.687 14.191 1.00 89.88 80 ASN A CA 1
ATOM 607 C C . ASN A 1 80 ? -10.812 -9.765 15.282 1.00 89.88 80 ASN A C 1
ATOM 609 O O . ASN A 1 80 ? -9.858 -8.985 15.299 1.00 89.88 80 ASN A O 1
ATOM 613 N N . VAL A 1 81 ? -10.959 -10.740 16.179 1.00 89.19 81 VAL A N 1
ATOM 614 C CA . VAL A 1 81 ? -9.901 -11.081 17.134 1.00 89.19 81 VAL A CA 1
ATOM 615 C C . VAL A 1 81 ? -8.664 -11.503 16.338 1.00 89.19 81 VAL A C 1
ATOM 617 O O . VAL A 1 81 ? -8.777 -12.301 15.406 1.00 89.19 81 VAL A O 1
ATOM 620 N N . LEU A 1 82 ? -7.504 -10.928 16.672 1.00 88.62 82 LEU A N 1
ATOM 621 C CA . LEU A 1 82 ? -6.238 -11.268 16.025 1.00 88.62 82 LEU A CA 1
ATOM 622 C C . LEU A 1 82 ? -5.964 -12.765 16.194 1.00 88.62 82 LEU A C 1
ATOM 624 O O . LEU A 1 82 ? -6.106 -13.306 17.290 1.00 88.62 82 LEU A O 1
ATOM 628 N N . SER A 1 83 ? -5.570 -13.423 15.107 1.00 88.00 83 SER A N 1
ATOM 629 C CA . SER A 1 83 ? -5.127 -14.813 15.153 1.00 88.00 83 SER A CA 1
ATOM 630 C C . SER A 1 83 ? -3.808 -14.923 15.913 1.00 88.00 83 SER A C 1
ATOM 632 O O . SER A 1 83 ? -2.923 -14.082 15.744 1.00 88.00 83 SER A O 1
ATOM 634 N N . GLU A 1 84 ? -3.667 -15.979 16.707 1.00 92.50 84 GLU A N 1
ATOM 635 C CA . GLU A 1 84 ? -2.430 -16.287 17.420 1.00 92.50 84 GLU A CA 1
ATOM 636 C C . GLU A 1 84 ? -1.274 -16.508 16.429 1.00 92.50 84 GLU A C 1
ATOM 638 O O . GLU A 1 84 ? -1.420 -17.214 15.429 1.00 92.50 84 GLU A O 1
ATOM 643 N N . LEU A 1 85 ? -0.131 -15.859 16.677 1.00 89.69 85 LEU A N 1
ATOM 644 C CA . LEU A 1 85 ? 1.061 -16.009 15.844 1.00 89.69 85 LEU A CA 1
ATOM 645 C C . LEU A 1 85 ? 1.731 -17.348 16.165 1.00 89.69 85 LEU A C 1
ATOM 647 O O . LEU A 1 85 ? 2.147 -17.581 17.298 1.00 89.69 85 LEU A O 1
ATOM 651 N N . THR A 1 86 ? 1.861 -18.218 15.166 1.00 89.25 86 THR A N 1
ATOM 652 C CA . THR A 1 86 ? 2.552 -19.503 15.315 1.00 89.25 86 THR A CA 1
ATOM 653 C C . THR A 1 86 ? 4.067 -19.313 15.344 1.00 89.25 86 THR A C 1
ATOM 655 O O . THR A 1 86 ? 4.610 -18.507 14.585 1.00 89.25 86 THR A O 1
ATOM 658 N N . LEU A 1 87 ? 4.763 -20.090 16.176 1.00 90.12 87 LEU A N 1
ATOM 659 C CA . LEU A 1 87 ? 6.226 -20.101 16.230 1.00 90.12 87 LEU A CA 1
ATOM 660 C C . LEU A 1 87 ? 6.824 -20.602 14.899 1.00 90.12 87 LEU A C 1
ATOM 662 O O . LEU A 1 87 ? 6.259 -21.486 14.254 1.00 90.12 87 LEU A O 1
ATOM 666 N N . SER A 1 88 ? 7.961 -20.032 14.486 1.00 90.50 88 SER A N 1
ATOM 667 C CA . SER A 1 88 ? 8.658 -20.415 13.248 1.00 90.50 88 SER A CA 1
ATOM 668 C C . SER A 1 88 ? 9.049 -21.895 13.245 1.00 90.50 88 SER A C 1
ATOM 670 O O . SER A 1 88 ? 9.484 -22.430 14.260 1.00 90.50 88 SER A O 1
ATOM 672 N N . THR A 1 89 ? 8.934 -22.546 12.086 1.00 89.06 89 THR A N 1
ATOM 673 C CA . THR A 1 89 ? 9.310 -23.958 11.899 1.00 89.06 89 THR A CA 1
ATOM 674 C C . THR A 1 89 ? 10.806 -24.152 11.641 1.00 89.06 89 THR A C 1
ATOM 676 O O . THR A 1 89 ? 11.299 -25.260 11.807 1.00 89.06 89 THR A O 1
ATOM 679 N N . ASP A 1 90 ? 11.525 -23.102 11.231 1.00 89.00 90 ASP A N 1
ATOM 680 C CA . ASP A 1 90 ? 12.912 -23.230 10.759 1.00 89.00 90 ASP A CA 1
ATOM 681 C C . ASP A 1 90 ? 13.901 -23.441 11.921 1.00 89.00 90 ASP A C 1
ATOM 683 O O . ASP A 1 90 ? 14.555 -24.476 12.013 1.00 89.00 90 ASP A O 1
ATOM 687 N N . GLN A 1 91 ? 13.955 -22.503 12.875 1.00 81.56 91 GLN A N 1
ATOM 688 C CA . GLN A 1 91 ? 14.785 -22.613 14.084 1.00 81.56 91 GLN A CA 1
ATOM 689 C C . GLN A 1 91 ? 14.060 -22.037 15.312 1.00 81.56 91 GLN A C 1
ATOM 691 O O . GLN A 1 91 ? 14.289 -20.885 15.682 1.00 81.56 91 GLN A O 1
ATOM 696 N N . PRO A 1 92 ? 13.141 -22.794 15.938 1.00 81.94 92 PRO A N 1
ATOM 697 C CA . PRO A 1 92 ? 12.348 -22.280 17.052 1.00 81.94 92 PRO A CA 1
ATOM 698 C C . PRO A 1 92 ? 13.121 -22.129 18.371 1.00 81.94 92 PRO A C 1
ATOM 700 O O . PRO A 1 92 ? 12.708 -21.317 19.194 1.00 81.94 92 PRO A O 1
ATOM 703 N N . TYR A 1 93 ? 14.225 -22.855 18.578 1.00 80.12 93 TYR A N 1
ATOM 704 C CA . TYR A 1 93 ? 15.043 -22.814 19.801 1.00 80.12 93 TYR A CA 1
ATOM 705 C C . TYR A 1 93 ? 16.511 -23.198 19.505 1.00 80.12 93 TYR A C 1
ATOM 707 O O . TYR A 1 93 ? 16.745 -23.812 18.460 1.00 80.12 93 TYR A O 1
ATOM 715 N N . PRO A 1 94 ? 17.476 -22.820 20.377 1.00 74.25 94 PRO A N 1
ATOM 716 C CA . PRO A 1 94 ? 18.907 -23.085 20.186 1.00 74.25 94 PRO A CA 1
ATOM 717 C C . PRO A 1 94 ? 19.307 -24.557 20.342 1.00 74.25 94 PRO A C 1
ATOM 719 O O . PRO A 1 94 ? 18.638 -25.284 21.113 1.00 74.25 94 PRO A O 1
#

Organism: Oncorhynchus tshawytscha (NCBI:txid74940)

InterPro domains:
  IPR009947 NADH dehydrogenase [ubiquinone] 1 alpha subcomplex subunit 7 [PF07347] (21-81)
  IPR009947 NADH dehydrogenase [ubiquinone] 1 alpha subcomplex subunit 7 [PTHR12485] (21-93)

Radius of gyration: 30.92 Å; chains: 1; bounding box: 85×42×50 Å

pLDDT: mean 77.84, std 16.57, range [36.44, 96.56]